Protein AF-A0A5P1FJS6-F1 (afdb_monomer_lite)

pLDDT: mean 71.03, std 11.24, range [41.59, 85.06]

Radius of gyration: 14.65 Å; chains: 1; bounding box: 36×30×36 Å

Structure (mmCIF, N/CA/C/O backbone):
data_AF-A0A5P1FJS6-F1
#
_entry.id   AF-A0A5P1FJS6-F1
#
loop_
_atom_site.group_PDB
_atom_site.id
_atom_site.type_symbol
_atom_site.label_atom_id
_atom_site.label_alt_id
_atom_site.label_comp_id
_atom_site.label_asym_id
_atom_site.label_entity_id
_atom_site.label_seq_id
_atom_site.pdbx_PDB_ins_code
_atom_site.Cartn_x
_atom_site.Cartn_y
_atom_site.Cartn_z
_atom_site.occupancy
_atom_site.B_iso_or_equiv
_atom_site.auth_seq_id
_atom_site.auth_comp_id
_atom_site.auth_asym_id
_atom_site.auth_atom_id
_atom_site.pdbx_PDB_model_num
ATOM 1 N N . LYS A 1 1 ? 18.563 -3.823 2.430 1.00 41.59 1 LYS A N 1
ATOM 2 C CA . LYS A 1 1 ? 17.711 -3.257 3.504 1.00 41.59 1 LYS A CA 1
ATOM 3 C C . LYS A 1 1 ? 17.591 -1.764 3.242 1.00 41.59 1 LYS A C 1
ATOM 5 O O . LYS A 1 1 ? 18.606 -1.085 3.324 1.00 41.59 1 LYS A O 1
ATOM 10 N N . PHE A 1 2 ? 16.423 -1.289 2.816 1.00 46.75 2 PHE A N 1
ATOM 11 C CA . PHE A 1 2 ? 16.190 0.140 2.600 1.00 46.75 2 PHE A CA 1
ATOM 12 C C . PHE A 1 2 ? 16.156 0.837 3.962 1.00 46.75 2 PHE A C 1
ATOM 14 O O . PHE A 1 2 ? 15.533 0.330 4.892 1.00 46.75 2 PHE A O 1
ATOM 21 N N . ALA A 1 3 ? 16.892 1.938 4.109 1.00 52.19 3 ALA A N 1
ATOM 22 C CA . ALA A 1 3 ? 16.813 2.763 5.308 1.00 52.19 3 ALA A CA 1
ATOM 23 C C . ALA A 1 3 ? 15.407 3.377 5.391 1.00 52.19 3 ALA A C 1
ATOM 25 O O . ALA A 1 3 ? 14.908 3.884 4.387 1.00 52.19 3 ALA A O 1
ATOM 26 N N . THR A 1 4 ? 14.787 3.328 6.570 1.00 58.56 4 THR A N 1
ATOM 27 C CA . THR A 1 4 ? 13.424 3.823 6.838 1.00 58.56 4 THR A CA 1
ATOM 28 C C . THR A 1 4 ? 13.208 5.255 6.342 1.00 58.56 4 THR A C 1
ATOM 30 O O . THR A 1 4 ? 12.232 5.503 5.646 1.00 58.56 4 THR A O 1
ATOM 33 N N . SER A 1 5 ? 14.187 6.149 6.533 1.00 62.38 5 SER A N 1
ATOM 34 C CA . SER A 1 5 ? 14.107 7.550 6.085 1.00 62.38 5 SER A CA 1
ATOM 35 C C . SER A 1 5 ? 13.958 7.735 4.570 1.00 62.38 5 SER A C 1
ATOM 37 O O . SER A 1 5 ? 13.386 8.722 4.124 1.00 62.38 5 SER A O 1
ATOM 39 N N . LYS A 1 6 ? 14.458 6.791 3.764 1.00 76.56 6 LYS A N 1
ATOM 40 C CA . LYS A 1 6 ? 14.375 6.855 2.296 1.00 76.56 6 LYS A CA 1
ATOM 41 C C . LYS A 1 6 ? 13.021 6.364 1.783 1.00 76.56 6 LYS A C 1
ATOM 43 O O . LYS A 1 6 ? 12.553 6.802 0.733 1.00 76.56 6 LYS A O 1
ATOM 48 N N . TRP A 1 7 ? 12.394 5.452 2.525 1.00 82.06 7 TRP A N 1
ATOM 49 C CA . TRP A 1 7 ? 11.048 4.983 2.220 1.00 82.06 7 TRP A CA 1
ATOM 50 C C . TRP A 1 7 ? 10.008 6.050 2.540 1.00 82.06 7 TRP A C 1
ATOM 52 O O . TRP A 1 7 ? 9.149 6.295 1.706 1.00 82.06 7 TRP A O 1
ATOM 62 N N . ASP A 1 8 ? 10.142 6.736 3.675 1.00 83.94 8 ASP A N 1
ATOM 63 C CA . ASP A 1 8 ? 9.192 7.769 4.104 1.00 83.94 8 ASP A CA 1
ATOM 64 C C . ASP A 1 8 ? 9.027 8.882 3.047 1.00 83.94 8 ASP A C 1
ATOM 66 O O . ASP A 1 8 ? 7.912 9.317 2.752 1.00 83.94 8 ASP A O 1
ATOM 70 N N . GLU A 1 9 ? 10.124 9.305 2.407 1.00 84.75 9 GLU A N 1
ATOM 71 C CA . GLU A 1 9 ? 10.096 10.262 1.289 1.00 84.75 9 GLU A CA 1
ATOM 72 C C . GLU A 1 9 ? 9.428 9.686 0.033 1.00 84.75 9 GLU A C 1
ATOM 74 O O . GLU A 1 9 ? 8.663 10.374 -0.647 1.00 84.75 9 GLU A O 1
ATOM 79 N N . THR A 1 10 ? 9.693 8.414 -0.266 1.00 82.94 10 THR A N 1
ATOM 80 C CA . THR A 1 10 ? 9.118 7.729 -1.430 1.00 82.94 10 THR A CA 1
ATOM 81 C C . THR A 1 10 ? 7.610 7.548 -1.249 1.00 82.94 10 THR A C 1
ATOM 83 O O . THR A 1 10 ? 6.834 7.894 -2.136 1.00 82.94 10 THR A O 1
ATOM 86 N N . GLU A 1 11 ? 7.180 7.087 -0.076 1.00 83.75 11 GLU A N 1
ATOM 87 C CA . GLU A 1 11 ? 5.778 6.968 0.318 1.00 83.75 11 GLU A CA 1
ATOM 88 C C . GLU A 1 11 ? 5.062 8.319 0.235 1.00 83.75 11 GLU A C 1
ATOM 90 O O . GLU A 1 11 ? 3.973 8.411 -0.338 1.00 83.75 11 GLU A O 1
ATOM 95 N N . LYS A 1 12 ? 5.686 9.384 0.751 1.00 85.00 12 LYS A N 1
ATOM 96 C CA . LYS A 1 12 ? 5.147 10.743 0.652 1.00 85.00 12 LYS A CA 1
ATOM 97 C C . LYS A 1 12 ? 4.942 11.158 -0.806 1.00 85.00 12 LYS A C 1
ATOM 99 O O . LYS A 1 12 ? 3.855 11.613 -1.155 1.00 85.00 12 LYS A O 1
ATOM 104 N N . CYS A 1 13 ? 5.939 10.939 -1.662 1.00 83.69 13 CYS A N 1
ATOM 105 C CA . CYS A 1 13 ? 5.847 11.231 -3.092 1.00 83.69 13 CYS A CA 1
ATOM 106 C C . CYS A 1 13 ? 4.715 10.441 -3.772 1.00 83.69 13 CYS A C 1
ATOM 108 O O . CYS A 1 13 ? 3.929 11.015 -4.525 1.00 83.69 13 CYS A O 1
ATOM 110 N N . MET A 1 14 ? 4.563 9.144 -3.480 1.00 82.75 14 MET A N 1
ATOM 111 C CA . MET A 1 14 ? 3.490 8.320 -4.057 1.00 82.75 14 MET A CA 1
ATOM 112 C C . MET A 1 14 ? 2.090 8.808 -3.654 1.00 82.75 14 MET A C 1
ATOM 114 O O . MET A 1 14 ? 1.180 8.838 -4.488 1.00 82.75 14 MET A O 1
ATOM 118 N N . LYS A 1 15 ? 1.922 9.229 -2.394 1.00 80.25 15 LYS A N 1
ATOM 119 C CA . LYS A 1 15 ? 0.670 9.820 -1.899 1.00 80.25 15 LYS A CA 1
ATOM 120 C C . LYS A 1 15 ? 0.378 11.163 -2.566 1.00 80.25 15 LYS A C 1
ATOM 122 O O . LYS A 1 15 ? -0.715 11.356 -3.092 1.00 80.25 15 LYS A O 1
ATOM 127 N N . GLU A 1 16 ? 1.357 12.068 -2.606 1.00 82.12 16 GLU A N 1
ATOM 128 C CA . GLU A 1 16 ? 1.208 13.407 -3.201 1.00 82.12 16 GLU A CA 1
ATOM 129 C C . GLU A 1 16 ? 0.924 13.352 -4.708 1.00 82.12 16 GLU A C 1
ATOM 131 O O . GLU A 1 16 ? 0.066 14.077 -5.213 1.00 82.12 16 GLU A O 1
ATOM 136 N N . THR A 1 17 ? 1.593 12.448 -5.426 1.00 78.00 17 THR A N 1
ATOM 137 C CA . THR A 1 17 ? 1.372 12.219 -6.864 1.00 78.00 17 THR A CA 1
ATOM 138 C C . THR A 1 17 ? 0.094 11.444 -7.161 1.00 78.00 17 THR A C 1
ATOM 140 O O . THR A 1 17 ? -0.255 11.277 -8.332 1.00 78.00 17 THR A O 1
ATOM 143 N N . LYS A 1 18 ? -0.626 10.993 -6.122 1.00 76.00 18 LYS A N 1
ATOM 144 C CA . LYS A 1 18 ? -1.840 10.186 -6.247 1.00 76.00 18 LYS A CA 1
ATOM 145 C C . LYS A 1 18 ? -1.603 8.978 -7.150 1.00 76.00 18 LYS A C 1
ATOM 147 O O . LYS A 1 18 ? -2.419 8.694 -8.022 1.00 76.00 18 LYS A O 1
ATOM 152 N N . MET A 1 19 ? -0.489 8.269 -6.959 1.00 77.75 19 MET A N 1
ATOM 153 C CA . MET A 1 19 ? -0.060 7.181 -7.848 1.00 77.75 19 MET A CA 1
ATOM 154 C C . MET A 1 19 ? -1.170 6.145 -8.083 1.00 77.75 19 MET A C 1
ATOM 156 O O . MET A 1 19 ? -1.417 5.738 -9.219 1.00 77.75 19 MET A O 1
ATOM 160 N N . CYS A 1 20 ? -1.887 5.780 -7.020 1.00 74.94 20 CYS A N 1
ATOM 161 C CA . CYS A 1 20 ? -2.991 4.827 -7.080 1.00 74.94 20 CYS A CA 1
ATOM 162 C C . CYS A 1 20 ? -4.374 5.442 -7.355 1.00 74.94 20 CYS A C 1
ATOM 164 O O . CYS A 1 20 ? -5.363 4.725 -7.471 1.00 74.94 20 CYS A O 1
ATOM 166 N N . SER A 1 21 ? -4.436 6.764 -7.486 1.00 67.81 21 SER A N 1
ATOM 167 C CA . SER A 1 21 ? -5.636 7.531 -7.836 1.00 67.81 21 SER A CA 1
ATOM 168 C C . SER A 1 21 ? -5.380 8.384 -9.084 1.00 67.81 21 SER A C 1
ATOM 170 O O . SER A 1 21 ? -5.961 9.459 -9.236 1.00 67.81 21 SER A O 1
ATOM 172 N N . SER A 1 22 ? -4.453 7.951 -9.951 1.00 60.88 22 SER A N 1
ATOM 173 C CA . SER A 1 22 ? -4.043 8.716 -11.129 1.00 60.88 22 SER A CA 1
ATOM 174 C C . SER A 1 22 ? -5.236 8.959 -12.061 1.00 60.88 22 SER A C 1
ATOM 176 O O . SER A 1 22 ? -6.233 8.236 -12.005 1.00 60.88 22 SER A O 1
ATOM 178 N N . ARG A 1 23 ? -5.137 9.967 -12.945 1.00 52.19 23 ARG A N 1
ATOM 179 C CA . ARG A 1 23 ? -6.208 10.378 -13.881 1.00 52.19 23 ARG A CA 1
ATOM 180 C C . ARG A 1 23 ? -6.877 9.216 -14.616 1.00 52.19 23 ARG A C 1
ATOM 182 O O . ARG A 1 23 ? -8.032 9.344 -14.986 1.00 52.19 23 ARG A O 1
ATOM 189 N N . VAL A 1 24 ? -6.175 8.107 -14.817 1.00 56.41 24 VAL A N 1
ATOM 190 C CA . VAL A 1 24 ? -6.719 6.884 -15.408 1.00 56.41 24 VAL A CA 1
ATOM 191 C C . VAL A 1 24 ? -7.899 6.338 -14.588 1.00 56.41 24 VAL A C 1
ATOM 193 O O . VAL A 1 24 ? -8.965 6.121 -15.151 1.00 56.41 24 VAL A O 1
ATOM 196 N N . PHE A 1 25 ? -7.772 6.229 -13.262 1.00 55.28 25 PHE A N 1
ATOM 197 C CA . PHE A 1 25 ? -8.862 5.803 -12.375 1.00 55.28 25 PHE A CA 1
ATOM 198 C C . PHE A 1 25 ? -10.004 6.830 -12.304 1.00 55.28 25 PHE A C 1
ATOM 200 O O . PHE A 1 25 ? -11.172 6.452 -12.261 1.00 55.28 25 PHE A O 1
ATOM 207 N N . GLU A 1 26 ? -9.696 8.133 -12.350 1.00 53.44 26 GLU A N 1
ATOM 208 C CA . GLU A 1 26 ? -10.727 9.183 -12.423 1.00 53.44 26 GLU A CA 1
ATOM 209 C C . GLU A 1 26 ? -11.498 9.183 -13.753 1.00 53.44 26 GLU A C 1
ATOM 211 O O . GLU A 1 26 ? -12.699 9.450 -13.751 1.00 53.44 26 GLU A O 1
ATOM 216 N N . LEU A 1 27 ? -10.837 8.906 -14.881 1.00 52.22 27 LEU A N 1
ATOM 217 C CA . LEU A 1 27 ? -11.476 8.822 -16.200 1.00 52.22 27 LEU A CA 1
ATOM 218 C C . LEU A 1 27 ? -12.442 7.634 -16.280 1.00 52.22 27 LEU A C 1
ATOM 220 O O . LEU A 1 27 ? -13.519 7.765 -16.861 1.00 52.22 27 LEU A O 1
ATOM 224 N N . ILE A 1 28 ? -12.102 6.513 -15.638 1.00 53.03 28 ILE A N 1
ATOM 225 C CA . ILE A 1 28 ? -13.003 5.360 -15.503 1.00 53.03 28 ILE A CA 1
ATOM 226 C C . ILE A 1 28 ? -14.193 5.716 -14.599 1.00 53.03 28 ILE A C 1
ATOM 228 O O . ILE A 1 28 ? -15.343 5.503 -14.978 1.00 53.03 28 ILE A O 1
ATOM 232 N N . ALA A 1 29 ? -13.938 6.340 -13.442 1.00 50.78 29 ALA A N 1
ATOM 233 C CA . ALA A 1 29 ? -14.974 6.687 -12.467 1.00 50.78 29 ALA A CA 1
ATOM 234 C C . ALA A 1 29 ? -15.964 7.761 -12.960 1.00 50.78 29 ALA A C 1
ATOM 236 O O . ALA A 1 29 ? -17.115 7.782 -12.526 1.00 50.78 29 ALA A O 1
ATOM 237 N N . LYS A 1 30 ? -15.537 8.664 -13.854 1.00 53.16 30 LYS A N 1
ATOM 238 C CA . LYS A 1 30 ? -16.382 9.746 -14.391 1.00 53.16 30 LYS A CA 1
ATOM 239 C C . LYS A 1 30 ? -17.195 9.353 -15.626 1.00 53.16 30 LYS A C 1
ATOM 241 O O . LYS A 1 30 ? -17.976 10.178 -16.093 1.00 53.16 30 LYS A O 1
ATOM 246 N N . GLY A 1 31 ? -17.069 8.118 -16.121 1.00 52.00 31 GLY A N 1
ATOM 247 C CA . GLY A 1 31 ? -17.842 7.650 -17.271 1.00 52.00 31 GLY A CA 1
ATOM 248 C C . GLY A 1 31 ? -17.540 8.465 -18.527 1.00 52.00 31 GLY A C 1
ATOM 249 O O . GLY A 1 31 ? -18.438 9.079 -19.101 1.00 52.00 31 GLY A O 1
ATOM 250 N N . ASP A 1 32 ? -16.272 8.495 -18.939 1.00 56.72 32 ASP A N 1
ATOM 251 C CA . ASP A 1 32 ? -15.900 9.074 -20.227 1.00 56.72 32 ASP A CA 1
ATOM 252 C C . ASP A 1 32 ? -16.538 8.256 -21.373 1.00 56.72 32 ASP A C 1
ATOM 254 O O . ASP A 1 32 ? -16.345 7.045 -21.494 1.00 56.72 32 ASP A O 1
ATOM 258 N N . ASN A 1 33 ? -17.350 8.920 -22.198 1.00 62.53 33 ASN A N 1
ATOM 259 C CA . ASN A 1 33 ? -18.070 8.334 -23.327 1.00 62.53 33 ASN A CA 1
ATOM 260 C C . ASN A 1 33 ? -17.243 8.297 -24.625 1.00 62.53 33 ASN A C 1
ATOM 262 O O . ASN A 1 33 ? -17.753 7.839 -25.653 1.00 62.53 33 ASN A O 1
ATOM 266 N N . THR A 1 34 ? -15.983 8.741 -24.586 1.00 66.62 34 THR A N 1
ATOM 267 C CA . THR A 1 34 ? -15.028 8.556 -25.681 1.00 66.62 34 THR A CA 1
ATOM 268 C C . THR A 1 34 ? -14.709 7.075 -25.909 1.00 66.62 34 THR A C 1
ATOM 270 O O . THR A 1 34 ? -14.904 6.213 -25.046 1.00 66.62 34 THR A O 1
ATOM 273 N N . GLU A 1 35 ? -14.192 6.752 -27.097 1.00 62.41 35 GLU A N 1
ATOM 274 C CA . GLU A 1 35 ? -13.705 5.400 -27.404 1.00 62.41 35 GLU A CA 1
ATOM 275 C C . GLU A 1 35 ? -12.626 4.947 -26.410 1.00 62.41 35 GLU A C 1
ATOM 277 O O . GLU A 1 35 ? -12.621 3.785 -26.001 1.00 62.41 35 GLU A O 1
ATOM 282 N N . THR A 1 36 ? -11.790 5.883 -25.950 1.00 59.78 36 THR A N 1
ATOM 283 C CA . THR A 1 36 ? -10.778 5.673 -24.912 1.00 59.78 36 THR A CA 1
ATOM 284 C C . THR A 1 36 ? -11.414 5.297 -23.575 1.00 59.78 36 THR A C 1
ATOM 286 O O . THR A 1 36 ? -11.042 4.277 -23.001 1.00 59.78 36 THR A O 1
ATOM 289 N N . GLY A 1 37 ? -12.417 6.044 -23.098 1.00 59.34 37 GLY A N 1
ATOM 290 C CA . GLY A 1 37 ? -13.134 5.723 -21.857 1.00 59.34 37 GLY A CA 1
ATOM 291 C C . GLY A 1 37 ? -13.817 4.351 -21.896 1.00 59.34 37 GLY A C 1
ATOM 292 O O . GLY A 1 37 ? -13.731 3.569 -20.947 1.00 59.34 37 GLY A O 1
ATOM 293 N N . ARG A 1 38 ? -14.405 3.990 -23.044 1.00 62.38 38 ARG A N 1
ATOM 294 C CA . ARG A 1 38 ? -15.013 2.669 -23.264 1.00 62.38 38 ARG A CA 1
ATOM 295 C C . ARG A 1 38 ? -13.983 1.535 -23.265 1.00 62.38 38 ARG A C 1
ATOM 297 O O . ARG A 1 38 ? -14.279 0.469 -22.729 1.00 62.38 38 ARG A O 1
ATOM 304 N N . TRP A 1 39 ? -12.802 1.744 -23.847 1.00 60.75 39 TRP A N 1
ATOM 305 C CA . TRP A 1 39 ? -11.696 0.781 -23.800 1.00 60.75 39 TRP A CA 1
ATOM 306 C C . TRP A 1 39 ? -11.184 0.590 -22.368 1.00 60.75 39 TRP A C 1
ATOM 308 O O . TRP A 1 39 ? -11.122 -0.536 -21.886 1.00 60.75 39 TRP A O 1
ATOM 318 N N . LEU A 1 40 ? -10.929 1.689 -21.654 1.00 54.72 40 LEU A N 1
ATOM 319 C CA . LEU A 1 40 ? -10.453 1.674 -20.266 1.00 54.72 40 LEU A CA 1
ATOM 320 C C . LEU A 1 40 ? -11.448 1.007 -19.301 1.00 54.72 40 LEU A C 1
ATOM 322 O O . LEU A 1 40 ? -11.023 0.356 -18.358 1.00 54.72 40 LEU A O 1
ATOM 326 N N . SER A 1 41 ? -12.759 1.108 -19.557 1.00 55.25 41 SER A N 1
ATOM 327 C CA . SER A 1 41 ? -13.797 0.419 -18.764 1.00 55.25 41 SER A CA 1
ATOM 328 C C . SER A 1 41 ? -13.848 -1.104 -18.962 1.00 55.25 41 SER A C 1
ATOM 330 O O . SER A 1 41 ? -14.458 -1.810 -18.162 1.00 55.25 41 SER A O 1
ATOM 332 N N . LYS A 1 42 ? -13.261 -1.613 -20.054 1.00 54.84 42 LYS A N 1
ATOM 333 C CA . LYS A 1 42 ? -13.259 -3.040 -20.414 1.00 54.84 42 LYS A CA 1
ATOM 334 C C . LYS A 1 42 ? -11.931 -3.729 -20.125 1.00 54.84 42 LYS A C 1
ATOM 336 O O . LYS A 1 42 ? -11.912 -4.951 -20.004 1.00 54.84 42 LYS A O 1
ATOM 341 N N . THR A 1 43 ? -10.844 -2.972 -20.052 1.00 54.31 43 THR A N 1
ATOM 342 C CA . THR A 1 43 ? -9.524 -3.490 -19.703 1.00 54.31 43 THR A CA 1
ATOM 343 C C . THR A 1 43 ? -9.388 -3.525 -18.190 1.00 54.31 43 THR A C 1
ATOM 345 O O . THR A 1 43 ? -9.634 -2.519 -17.525 1.00 54.31 43 THR A O 1
ATOM 348 N N . ASP A 1 44 ? -8.959 -4.660 -17.636 1.00 58.22 44 ASP A N 1
ATOM 349 C CA . ASP A 1 44 ? -8.511 -4.672 -16.251 1.00 58.22 44 ASP A CA 1
ATOM 350 C C . ASP A 1 44 ? -7.165 -3.945 -16.177 1.00 58.22 44 ASP A C 1
ATOM 352 O O . ASP A 1 44 ? -6.103 -4.537 -16.333 1.00 58.22 44 ASP A O 1
ATOM 356 N N . LEU A 1 45 ? -7.204 -2.623 -16.003 1.00 59.19 45 LEU A N 1
ATOM 357 C CA . LEU A 1 45 ? -5.999 -1.790 -15.971 1.00 59.19 45 LEU A CA 1
ATOM 358 C C . LEU A 1 45 ? -5.034 -2.183 -14.852 1.00 59.19 45 LEU A C 1
ATOM 360 O O . LEU A 1 45 ? -3.889 -1.743 -14.872 1.00 59.19 45 LEU A O 1
ATOM 364 N N . TYR A 1 46 ? -5.480 -3.019 -13.909 1.00 62.00 46 TYR A N 1
ATOM 365 C CA . TYR A 1 46 ? -4.630 -3.641 -12.906 1.00 62.00 46 TYR A CA 1
ATOM 366 C C . TYR A 1 46 ? -3.575 -4.586 -13.498 1.00 62.00 46 TYR A C 1
ATOM 368 O O . TYR A 1 46 ? -2.513 -4.718 -12.892 1.00 62.00 46 TYR A O 1
ATOM 376 N N . ASP A 1 47 ? -3.826 -5.187 -14.665 1.00 63.53 47 ASP A N 1
ATOM 377 C CA . ASP A 1 47 ? -2.873 -6.069 -15.356 1.00 63.53 47 ASP A CA 1
ATOM 378 C C . ASP A 1 47 ? -1.789 -5.286 -16.120 1.00 63.53 47 ASP A C 1
ATOM 380 O O . ASP A 1 47 ? -0.718 -5.817 -16.401 1.00 63.53 47 ASP A O 1
ATOM 384 N N . GLU A 1 48 ? -2.033 -4.001 -16.395 1.00 66.75 48 GLU A N 1
ATOM 385 C CA . GLU A 1 48 ? -1.096 -3.081 -17.062 1.00 66.75 48 GLU A CA 1
ATOM 386 C C . GLU A 1 48 ? -0.305 -2.220 -16.059 1.00 66.75 48 GLU A C 1
ATOM 388 O O . GLU A 1 48 ? 0.462 -1.329 -16.436 1.00 66.75 48 GLU A O 1
ATOM 393 N N . LEU A 1 49 ? -0.501 -2.446 -14.755 1.00 70.06 49 LEU A N 1
ATOM 394 C CA . LEU A 1 49 ? 0.209 -1.712 -13.717 1.00 70.06 49 LEU A CA 1
ATOM 395 C C . LEU A 1 49 ? 1.679 -2.116 -13.673 1.00 70.06 49 LEU A C 1
ATOM 397 O O . LEU A 1 49 ? 2.036 -3.293 -13.702 1.00 70.06 49 LEU A O 1
ATOM 401 N N . SER A 1 50 ? 2.544 -1.118 -13.490 1.00 76.56 50 SER A N 1
ATOM 402 C CA . SER A 1 50 ? 3.933 -1.382 -13.118 1.00 76.56 50 SER A CA 1
ATOM 403 C C . SER A 1 50 ? 4.001 -2.187 -11.807 1.00 76.56 50 SER A C 1
ATOM 405 O O . SER A 1 50 ? 3.095 -2.074 -10.973 1.00 76.56 50 SER A O 1
ATOM 407 N N . PRO A 1 51 ? 5.079 -2.954 -11.561 1.00 75.69 51 PRO A N 1
ATOM 408 C CA . PRO A 1 51 ? 5.216 -3.766 -10.348 1.00 75.69 51 PRO A CA 1
ATOM 409 C C . PRO A 1 51 ? 4.969 -2.990 -9.044 1.00 75.69 51 PRO A C 1
ATOM 411 O O . PRO A 1 51 ? 4.316 -3.495 -8.129 1.00 75.69 51 PRO A O 1
ATOM 414 N N . VAL A 1 52 ? 5.415 -1.730 -8.980 1.00 78.62 52 VAL A N 1
ATOM 415 C CA . VAL A 1 52 ? 5.147 -0.835 -7.847 1.00 78.62 52 VAL A CA 1
ATOM 416 C C . VAL A 1 52 ? 3.664 -0.485 -7.723 1.00 78.62 52 VAL A C 1
ATOM 418 O O . VAL A 1 52 ? 3.102 -0.554 -6.636 1.00 78.62 52 VAL A O 1
ATOM 421 N N . GLN A 1 53 ? 2.983 -0.171 -8.822 1.00 76.50 53 GLN A N 1
ATOM 422 C CA . GLN A 1 53 ? 1.556 0.133 -8.784 1.00 76.50 53 GLN A CA 1
ATOM 423 C C . GLN A 1 53 ? 0.732 -1.097 -8.390 1.00 76.50 53 GLN A C 1
ATOM 425 O O . GLN A 1 53 ? -0.170 -0.980 -7.566 1.00 76.50 53 GLN A O 1
ATOM 430 N N . ALA A 1 54 ? 1.068 -2.283 -8.898 1.00 76.81 54 ALA A N 1
ATOM 431 C CA . ALA A 1 54 ? 0.392 -3.516 -8.508 1.00 76.81 54 ALA A CA 1
ATOM 432 C C . ALA A 1 54 ? 0.571 -3.814 -7.007 1.00 76.81 54 ALA A C 1
ATOM 434 O O . ALA A 1 54 ? -0.402 -4.129 -6.323 1.00 76.81 54 ALA A O 1
ATOM 435 N N . GLY A 1 55 ? 1.789 -3.655 -6.477 1.00 78.31 55 GLY A N 1
ATOM 436 C CA . GLY A 1 55 ? 2.100 -3.916 -5.068 1.00 78.31 55 GLY A CA 1
ATOM 437 C C . GLY A 1 55 ? 1.559 -2.875 -4.081 1.00 78.31 55 GLY A C 1
ATOM 438 O O . GLY A 1 55 ? 1.293 -3.210 -2.928 1.00 78.31 55 GLY A O 1
ATOM 439 N N . CYS A 1 56 ? 1.390 -1.618 -4.505 1.00 83.44 56 CYS A N 1
ATOM 440 C CA . CYS A 1 56 ? 0.923 -0.530 -3.639 1.00 83.44 56 CYS A CA 1
ATOM 441 C C . CYS A 1 56 ? -0.586 -0.267 -3.752 1.00 83.44 56 CYS A C 1
ATOM 443 O O . CYS A 1 56 ? -1.210 0.124 -2.765 1.00 83.44 56 CYS A O 1
ATOM 445 N N . CYS A 1 57 ? -1.178 -0.470 -4.933 1.00 79.50 57 CYS A N 1
ATOM 446 C CA . CYS A 1 57 ? -2.534 -0.012 -5.252 1.00 79.50 57 CYS A CA 1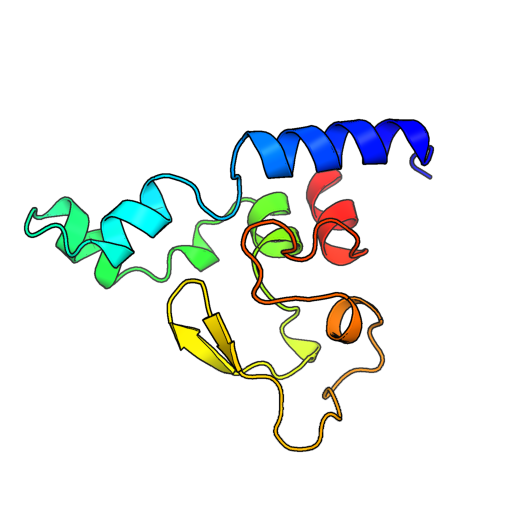
ATOM 447 C C . CYS A 1 57 ? -3.602 -1.115 -5.220 1.00 79.50 57 CYS A C 1
ATOM 449 O O . CYS A 1 57 ? -4.790 -0.817 -5.345 1.00 79.50 57 CYS A O 1
ATOM 451 N N . ARG A 1 58 ? -3.213 -2.386 -5.059 1.00 79.12 58 ARG A N 1
ATOM 452 C CA . ARG A 1 58 ? -4.125 -3.537 -4.998 1.00 79.12 58 ARG A CA 1
ATOM 453 C C . ARG A 1 58 ? -3.891 -4.331 -3.709 1.00 79.12 58 ARG A C 1
ATOM 455 O O . ARG A 1 58 ? -2.744 -4.432 -3.270 1.00 79.12 58 ARG A O 1
ATOM 462 N N . PRO A 1 59 ? -4.938 -4.900 -3.085 1.00 78.81 59 PRO A N 1
ATOM 463 C CA . PRO A 1 59 ? -4.727 -5.843 -1.999 1.00 78.81 59 PRO A CA 1
ATOM 464 C C . PRO A 1 59 ? -4.022 -7.102 -2.526 1.00 78.81 59 PRO A C 1
ATOM 466 O O . PRO A 1 59 ? -4.330 -7.554 -3.635 1.00 78.81 59 PRO A O 1
ATOM 469 N N . PRO A 1 60 ? -3.109 -7.708 -1.751 1.00 79.69 60 PRO A N 1
ATOM 470 C CA . PRO A 1 60 ? -2.495 -8.970 -2.140 1.00 79.69 60 PRO A CA 1
ATOM 471 C C . PRO A 1 60 ? -3.548 -10.055 -2.418 1.00 79.69 60 PRO A C 1
ATOM 473 O O . PRO A 1 60 ? -4.556 -10.174 -1.714 1.00 79.69 60 PRO A O 1
ATOM 476 N N . ASN A 1 61 ? -3.325 -10.858 -3.463 1.00 78.94 61 ASN A N 1
ATOM 477 C CA . ASN A 1 61 ? -4.293 -11.868 -3.915 1.00 78.94 61 ASN A CA 1
ATOM 478 C C . ASN A 1 61 ? -4.574 -12.940 -2.853 1.00 78.94 61 ASN A C 1
ATOM 480 O O . ASN A 1 61 ? -5.676 -13.479 -2.779 1.00 78.94 61 ASN A O 1
ATOM 484 N N . ASP A 1 62 ? -3.587 -13.223 -2.009 1.00 82.19 62 ASP A N 1
ATOM 485 C CA . ASP A 1 62 ? -3.665 -14.179 -0.910 1.00 82.19 62 ASP A CA 1
ATOM 486 C C . ASP A 1 62 ? -4.482 -13.663 0.284 1.00 82.19 62 ASP A C 1
ATOM 488 O O . ASP A 1 62 ? -4.744 -14.428 1.211 1.00 82.19 62 ASP A O 1
ATOM 492 N N . CYS A 1 63 ? -4.930 -12.405 0.277 1.00 82.25 63 CYS A N 1
ATOM 493 C CA . CYS A 1 63 ? -5.781 -11.844 1.324 1.00 82.25 63 CYS A CA 1
ATOM 494 C C . CYS A 1 63 ? -7.277 -12.153 1.141 1.00 82.25 63 CYS A C 1
ATOM 496 O O . CYS A 1 63 ? -8.027 -12.097 2.117 1.00 82.25 63 CYS A O 1
ATOM 498 N N . GLY A 1 64 ? -7.717 -12.483 -0.079 1.00 82.44 64 GLY A N 1
ATOM 499 C CA . GLY A 1 64 ? -9.114 -12.833 -0.367 1.00 82.44 64 GLY A CA 1
ATOM 500 C C . GLY A 1 64 ? -10.077 -11.642 -0.452 1.00 82.44 64 GLY A C 1
ATOM 501 O O . GLY A 1 64 ? -11.281 -11.813 -0.269 1.00 82.44 64 GLY A O 1
A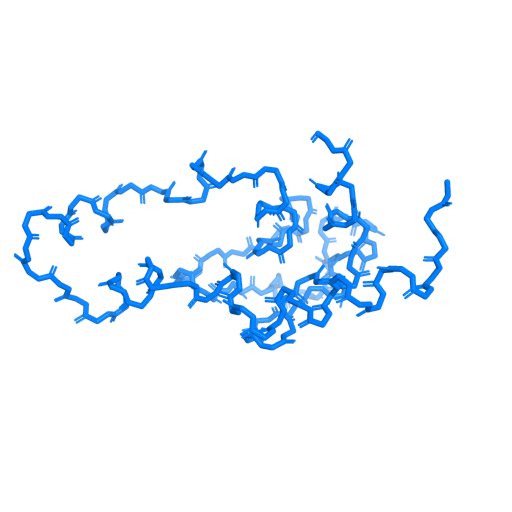TOM 502 N N . PHE A 1 65 ? -9.568 -10.433 -0.704 1.00 83.44 65 PHE A N 1
ATOM 503 C CA . PHE A 1 65 ? -10.414 -9.266 -0.965 1.00 83.44 65 PHE A CA 1
ATOM 504 C C . PHE A 1 65 ? -11.204 -9.442 -2.266 1.00 83.44 65 PHE A C 1
ATOM 506 O O . PHE A 1 65 ? -10.678 -9.934 -3.264 1.00 83.44 65 PHE A O 1
ATOM 513 N N . THR A 1 66 ? -12.458 -8.993 -2.267 1.00 83.50 66 THR A N 1
ATOM 514 C CA . THR A 1 66 ? -13.314 -9.005 -3.459 1.00 83.50 66 THR A CA 1
ATOM 515 C C . THR A 1 66 ? -13.380 -7.606 -4.053 1.00 83.50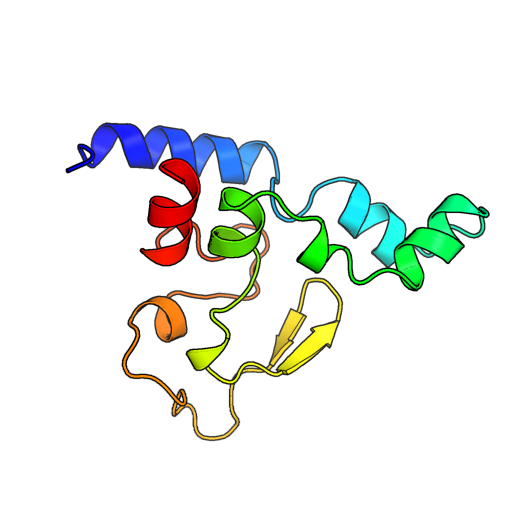 66 THR A C 1
ATOM 517 O O . THR A 1 66 ? -13.759 -6.661 -3.365 1.00 83.50 66 THR A O 1
ATOM 520 N N . ARG A 1 67 ? -13.013 -7.453 -5.328 1.00 80.25 67 ARG A N 1
ATOM 521 C CA . ARG A 1 67 ? -13.144 -6.174 -6.036 1.00 80.25 67 ARG A CA 1
ATOM 522 C C . ARG A 1 67 ? -14.625 -5.850 -6.207 1.00 80.25 67 ARG A C 1
ATOM 524 O O . ARG A 1 67 ? -15.344 -6.624 -6.833 1.00 80.25 67 ARG A O 1
ATOM 531 N N . VAL A 1 68 ? -15.065 -4.720 -5.660 1.00 78.06 68 VAL A N 1
ATOM 532 C CA . VAL A 1 68 ? -16.435 -4.221 -5.864 1.00 78.06 68 VAL A CA 1
ATOM 533 C C . VAL A 1 68 ? -16.422 -3.181 -6.975 1.00 78.06 68 VAL A C 1
ATOM 535 O O . VAL A 1 68 ? -17.169 -3.302 -7.938 1.00 78.06 68 VAL A O 1
ATOM 538 N N . ASN A 1 69 ? -15.510 -2.209 -6.869 1.00 68.81 69 ASN A N 1
ATOM 539 C CA . ASN A 1 69 ? -15.296 -1.146 -7.850 1.00 68.81 69 ASN A CA 1
ATOM 540 C C . ASN A 1 69 ? -13.791 -1.028 -8.136 1.00 68.81 69 ASN A C 1
ATOM 542 O O . ASN A 1 69 ? -12.989 -1.732 -7.528 1.00 68.81 69 ASN A O 1
ATOM 546 N N . ASP A 1 70 ? -13.383 -0.111 -9.015 1.00 66.19 70 ASP A N 1
ATOM 547 C CA . ASP A 1 70 ? -11.964 0.079 -9.342 1.00 66.19 70 ASP A CA 1
ATOM 548 C C . ASP A 1 70 ? -11.126 0.352 -8.097 1.00 66.19 70 ASP A C 1
ATOM 550 O O . ASP A 1 70 ? -10.223 -0.405 -7.781 1.00 66.19 70 ASP A O 1
ATOM 554 N N . THR A 1 71 ? -11.493 1.355 -7.307 1.00 67.44 71 THR A N 1
ATOM 555 C CA . THR A 1 71 ? -10.730 1.741 -6.114 1.00 67.44 71 THR A CA 1
ATOM 556 C C . THR A 1 71 ? -11.243 1.116 -4.818 1.00 67.44 71 THR A C 1
ATOM 558 O O . THR A 1 71 ? -10.733 1.458 -3.753 1.00 67.44 71 THR A O 1
ATOM 561 N N . TYR A 1 72 ? -12.251 0.235 -4.877 1.00 76.19 72 TYR A N 1
ATOM 562 C CA . TYR A 1 72 ? -12.887 -0.323 -3.682 1.00 76.19 72 TYR A CA 1
ATOM 563 C C . TYR A 1 72 ? -12.885 -1.848 -3.676 1.00 76.19 72 TYR A C 1
ATOM 565 O O . TYR A 1 72 ? -13.440 -2.499 -4.566 1.00 76.19 72 TYR A O 1
ATOM 573 N N . TRP A 1 73 ? -12.340 -2.404 -2.599 1.00 81.88 73 TRP A N 1
ATOM 574 C CA . TRP A 1 73 ? -12.295 -3.831 -2.339 1.00 81.88 73 TRP A CA 1
ATOM 575 C C . TRP A 1 73 ? -12.962 -4.157 -1.007 1.00 81.88 73 TRP A C 1
ATOM 577 O O . TRP A 1 73 ? -12.660 -3.569 0.035 1.00 81.88 73 TRP A O 1
ATOM 587 N N . GLU A 1 74 ? -13.863 -5.128 -1.037 1.00 84.56 74 GLU A N 1
ATOM 588 C CA . GLU A 1 74 ? -14.540 -5.642 0.143 1.00 84.56 74 GLU A CA 1
ATOM 589 C C . GLU A 1 74 ? -13.655 -6.690 0.824 1.00 84.56 74 GLU A C 1
ATOM 591 O O . GLU A 1 74 ? -13.191 -7.651 0.200 1.00 84.56 74 GLU A O 1
ATOM 596 N N . ALA A 1 75 ? -13.401 -6.488 2.116 1.00 81.94 75 ALA A N 1
ATOM 597 C CA . ALA A 1 75 ? -12.675 -7.450 2.931 1.00 81.94 75 ALA A CA 1
ATOM 598 C C . ALA A 1 75 ? -13.517 -8.725 3.151 1.00 81.94 75 ALA A C 1
ATOM 600 O O . ALA A 1 75 ? -14.749 -8.656 3.182 1.00 81.94 75 ALA A O 1
ATOM 601 N N . PRO A 1 76 ? -12.888 -9.894 3.372 1.00 81.00 76 PRO A N 1
ATOM 602 C CA . PRO A 1 76 ? -13.616 -11.120 3.688 1.00 81.00 76 PRO A CA 1
ATOM 603 C C . PRO A 1 76 ? -14.535 -10.937 4.907 1.00 81.00 76 PRO A C 1
ATOM 605 O O . PRO A 1 76 ? -14.094 -10.468 5.957 1.00 81.00 76 PRO A O 1
ATOM 608 N N . LYS A 1 77 ? -15.800 -11.377 4.807 1.00 69.56 77 LYS A N 1
ATOM 609 C CA . LYS A 1 77 ? -16.848 -11.191 5.842 1.00 69.56 77 LYS A CA 1
ATOM 610 C C . LYS A 1 77 ? -16.475 -11.676 7.247 1.00 69.56 77 LYS A C 1
ATOM 612 O O . LYS A 1 77 ? -17.045 -11.221 8.230 1.00 69.56 77 LYS A O 1
ATOM 617 N N . SER A 1 78 ? -15.551 -12.625 7.355 1.00 66.62 78 SER A N 1
ATOM 618 C CA . SER A 1 78 ? -15.097 -13.181 8.632 1.00 66.62 78 SER A CA 1
ATOM 619 C C . SER A 1 78 ? -13.984 -12.364 9.298 1.00 66.62 78 SER A C 1
ATOM 621 O O . SER A 1 78 ? -13.560 -12.727 10.395 1.00 66.62 78 SER A O 1
ATOM 623 N N . GLY A 1 79 ? -13.443 -11.333 8.632 1.00 61.75 79 GLY A N 1
ATOM 624 C CA . GLY A 1 79 ? -12.210 -10.649 9.044 1.00 61.75 79 GLY A CA 1
ATOM 625 C C . GLY A 1 79 ? -10.978 -11.565 9.054 1.00 61.75 79 GLY A C 1
ATOM 626 O O . GLY A 1 79 ? -9.900 -11.159 9.486 1.00 61.75 79 GLY A O 1
ATOM 627 N N . LYS A 1 80 ? -11.132 -12.818 8.601 1.00 63.09 80 LYS A N 1
ATOM 628 C CA . LYS A 1 80 ? -10.057 -13.790 8.447 1.00 63.09 80 LYS A CA 1
ATOM 629 C C . LYS A 1 80 ? -9.607 -13.735 7.000 1.00 63.09 80 LYS A C 1
ATOM 631 O O . LYS A 1 80 ? -10.287 -14.245 6.112 1.00 63.09 80 LYS A O 1
ATOM 636 N N . PHE A 1 81 ? -8.467 -13.097 6.787 1.00 72.62 81 PHE A N 1
ATOM 637 C CA . PHE A 1 81 ? -7.760 -13.181 5.520 1.00 72.62 81 PHE A CA 1
ATOM 638 C C . PHE A 1 81 ? -7.355 -14.631 5.262 1.00 72.62 81 PHE A C 1
ATOM 640 O O . PHE A 1 81 ? -7.075 -15.389 6.195 1.00 72.62 81 PHE A O 1
ATOM 647 N N . THR A 1 82 ? -7.319 -15.018 3.993 1.00 66.06 82 THR A N 1
ATOM 648 C CA . THR A 1 82 ? -6.868 -16.352 3.572 1.00 66.06 82 THR A CA 1
ATOM 649 C C . THR A 1 82 ? -5.371 -16.577 3.818 1.00 66.06 82 THR A C 1
ATOM 651 O O . THR A 1 82 ? -4.905 -17.712 3.758 1.00 66.06 82 THR A O 1
ATOM 654 N N . SER A 1 83 ? -4.638 -15.514 4.160 1.00 69.19 83 SER A N 1
ATOM 655 C CA . SER A 1 83 ? -3.202 -15.497 4.421 1.00 69.19 83 SER A CA 1
ATOM 656 C C . SER A 1 83 ? -2.874 -14.857 5.771 1.00 69.19 83 SER A C 1
ATOM 658 O O . SER A 1 83 ? -3.586 -13.979 6.263 1.00 69.19 83 SER A O 1
ATOM 660 N N . SER A 1 84 ? -1.755 -15.273 6.365 1.00 69.94 84 SER A N 1
ATOM 661 C CA . SER A 1 84 ? -1.145 -14.616 7.527 1.00 69.94 84 SER A CA 1
ATOM 662 C C . SER A 1 84 ? -0.328 -13.374 7.150 1.00 69.94 84 SER A C 1
ATOM 664 O O . SER A 1 84 ? 0.378 -12.834 8.001 1.00 69.94 84 SER A O 1
ATOM 666 N N . ASN A 1 85 ? -0.375 -12.947 5.886 1.00 76.62 85 ASN A N 1
ATOM 667 C CA . ASN A 1 85 ? 0.343 -11.783 5.395 1.00 76.62 85 ASN A CA 1
ATOM 668 C C . ASN A 1 85 ? -0.108 -10.513 6.141 1.00 76.62 85 ASN A C 1
ATOM 670 O O . ASN A 1 85 ? -1.291 -10.167 6.185 1.00 76.62 85 ASN A O 1
ATOM 674 N N . ASN A 1 86 ? 0.857 -9.817 6.747 1.00 81.69 86 ASN A N 1
ATOM 675 C CA . ASN A 1 86 ? 0.608 -8.572 7.473 1.00 81.69 86 ASN A CA 1
ATOM 676 C C . ASN A 1 86 ? 0.085 -7.467 6.545 1.00 81.69 86 ASN A C 1
ATOM 678 O O . ASN A 1 86 ? -0.670 -6.606 7.001 1.00 81.69 86 ASN A O 1
ATOM 682 N N . ASP A 1 87 ? 0.401 -7.543 5.251 1.00 82.69 87 ASP A N 1
ATOM 683 C CA . ASP A 1 87 ? -0.103 -6.624 4.235 1.00 82.69 87 ASP A CA 1
ATOM 684 C C . ASP A 1 87 ? -1.634 -6.678 4.138 1.00 82.69 87 ASP A C 1
ATOM 686 O O . ASP A 1 87 ? -2.265 -5.646 3.940 1.00 82.69 87 ASP A O 1
ATOM 690 N N . CYS A 1 88 ? -2.263 -7.834 4.394 1.00 82.56 88 CYS A N 1
ATOM 691 C CA . CYS A 1 88 ? -3.724 -7.950 4.390 1.00 82.56 88 CYS A CA 1
ATOM 692 C C . CYS A 1 88 ? -4.400 -7.071 5.446 1.00 82.56 88 CYS A C 1
ATOM 694 O O . CYS A 1 88 ? -5.511 -6.593 5.236 1.00 82.56 88 CYS A O 1
ATOM 696 N N . LYS A 1 89 ? -3.733 -6.866 6.589 1.00 80.25 89 LYS A N 1
ATOM 697 C CA . LYS A 1 89 ? -4.218 -6.010 7.681 1.00 80.25 89 LYS A CA 1
ATOM 698 C C . LYS A 1 89 ? -3.864 -4.542 7.468 1.00 80.25 89 LYS A C 1
ATOM 700 O O . LYS A 1 89 ? -4.565 -3.678 7.982 1.00 80.25 89 LYS A O 1
ATOM 705 N N . ALA A 1 90 ? -2.751 -4.281 6.789 1.00 80.75 90 ALA A N 1
ATOM 706 C CA . ALA A 1 90 ? -2.264 -2.934 6.520 1.00 80.75 90 ALA A CA 1
ATOM 707 C C . ALA A 1 90 ? -2.955 -2.289 5.308 1.00 80.75 90 ALA A C 1
ATOM 709 O O . ALA A 1 90 ? -2.993 -1.064 5.210 1.00 80.75 90 ALA A O 1
ATOM 710 N N . TRP A 1 91 ? -3.516 -3.097 4.405 1.00 83.12 91 TRP A N 1
ATOM 711 C CA . TRP A 1 91 ? -4.250 -2.609 3.247 1.00 83.12 91 TRP A CA 1
ATOM 712 C C . TRP A 1 91 ? -5.536 -1.868 3.647 1.00 83.12 91 TRP A C 1
ATOM 714 O O . TRP A 1 91 ? -6.294 -2.323 4.506 1.00 83.12 91 TRP A O 1
ATOM 724 N N . SER A 1 92 ? -5.808 -0.737 2.992 1.00 78.56 92 SER A N 1
ATOM 725 C CA . SER A 1 92 ? -7.011 0.070 3.199 1.00 78.56 92 SER A CA 1
ATOM 726 C C . SER A 1 92 ? -7.553 0.623 1.876 1.00 78.56 92 SER A C 1
ATOM 728 O O . SER A 1 92 ? -6.818 0.853 0.918 1.00 78.56 92 SER A O 1
ATOM 730 N N . ASN A 1 93 ? -8.869 0.857 1.852 1.00 76.62 93 ASN A N 1
ATOM 731 C CA . ASN A 1 93 ? -9.605 1.478 0.744 1.00 76.62 93 ASN A CA 1
ATOM 732 C C . ASN A 1 93 ? -9.422 3.007 0.664 1.00 76.62 93 ASN A C 1
ATOM 734 O O . ASN A 1 93 ? -9.998 3.658 -0.208 1.00 76.62 93 ASN A O 1
ATOM 738 N N . SER A 1 94 ? -8.699 3.622 1.602 1.00 71.50 94 SER A N 1
ATOM 739 C CA . SER A 1 94 ? -8.470 5.067 1.575 1.00 71.50 94 SER A CA 1
ATOM 740 C C . SER A 1 94 ? -7.526 5.438 0.431 1.00 71.50 94 SER A C 1
ATOM 742 O O . SER A 1 94 ? -6.454 4.864 0.288 1.00 71.50 94 SER A O 1
ATOM 744 N N . GLN A 1 95 ? -7.880 6.453 -0.362 1.00 62.38 95 GLN A N 1
ATOM 745 C CA . GLN A 1 95 ? -7.013 6.947 -1.446 1.00 62.38 95 GLN A CA 1
ATOM 746 C C . GLN A 1 95 ? -5.651 7.447 -0.931 1.00 62.38 95 GLN A C 1
ATOM 748 O O . GLN A 1 95 ? -4.639 7.296 -1.614 1.00 62.38 95 GLN A O 1
ATOM 753 N N . ASP A 1 96 ? -5.618 7.962 0.301 1.00 57.28 96 ASP A N 1
ATOM 754 C CA . ASP A 1 96 ? -4.401 8.414 0.990 1.00 57.28 96 ASP A CA 1
ATOM 755 C C . ASP A 1 96 ? -3.680 7.285 1.755 1.00 57.28 96 ASP A C 1
ATOM 757 O O . ASP A 1 96 ? -2.593 7.476 2.305 1.00 57.28 96 ASP A O 1
ATOM 761 N N . GLY A 1 97 ? -4.292 6.099 1.804 1.00 57.06 97 GLY A N 1
ATOM 762 C CA . GLY A 1 97 ? -3.837 4.936 2.562 1.00 57.06 97 GLY A CA 1
ATOM 763 C C . GLY A 1 97 ? -4.107 3.631 1.825 1.00 57.06 97 GLY A C 1
ATOM 764 O O . GLY A 1 97 ? -4.524 2.652 2.432 1.00 57.06 97 GLY A O 1
ATOM 765 N N . MET A 1 98 ? -3.826 3.606 0.524 1.00 70.75 98 MET A N 1
ATOM 766 C CA . MET A 1 98 ? -3.485 2.343 -0.123 1.00 70.75 98 MET A CA 1
ATOM 767 C C . MET A 1 98 ? -2.182 1.803 0.491 1.00 70.75 98 MET A C 1
ATOM 769 O O . MET A 1 98 ? -1.551 2.498 1.289 1.00 70.75 98 MET A O 1
ATOM 773 N N . CYS A 1 99 ? -1.799 0.564 0.166 1.00 79.44 99 CYS A N 1
ATOM 774 C CA . CYS A 1 99 ? -0.791 -0.263 0.855 1.00 79.44 99 CYS A CA 1
ATOM 775 C C . CYS A 1 99 ? 0.664 0.274 0.802 1.00 79.44 99 CYS A C 1
ATOM 777 O O . CYS A 1 99 ? 1.612 -0.499 0.735 1.00 79.44 99 CYS A O 1
ATOM 779 N N . TYR A 1 100 ? 0.891 1.587 0.836 1.00 79.88 100 TYR A N 1
ATOM 780 C CA . TYR A 1 100 ? 2.202 2.232 0.821 1.00 79.88 100 TYR A CA 1
ATOM 781 C C . TYR A 1 100 ? 3.098 1.824 1.998 1.00 79.88 100 TYR A C 1
ATOM 783 O O . TYR A 1 100 ? 4.315 1.893 1.899 1.00 79.88 100 TYR A O 1
ATOM 791 N N . SER A 1 101 ? 2.524 1.357 3.105 1.00 79.25 101 SER A N 1
ATOM 792 C CA . SER A 1 101 ? 3.286 0.818 4.237 1.00 79.25 101 SER A CA 1
ATOM 793 C C . SER A 1 101 ? 3.577 -0.687 4.125 1.00 79.25 101 SER A C 1
ATOM 795 O O . SER A 1 101 ? 4.368 -1.210 4.915 1.00 79.25 101 SER A O 1
ATOM 797 N N . CYS A 1 102 ? 2.972 -1.372 3.152 1.00 84.38 102 CYS A N 1
ATOM 798 C CA . CYS A 1 102 ? 3.030 -2.820 2.984 1.00 84.38 102 CYS A CA 1
ATOM 799 C C . CYS A 1 102 ? 4.353 -3.282 2.374 1.00 84.38 102 CYS A C 1
ATOM 801 O O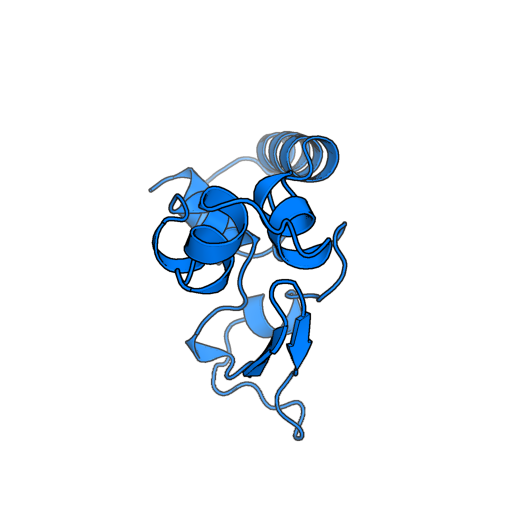 . CYS A 1 102 ? 4.985 -2.580 1.578 1.00 84.38 102 CYS A O 1
ATOM 803 N N . GLU A 1 103 ? 4.763 -4.499 2.713 1.00 82.31 103 GLU A N 1
ATOM 804 C CA . GLU A 1 103 ? 5.998 -5.083 2.192 1.00 82.31 103 GLU A CA 1
ATOM 805 C C . GLU A 1 103 ? 5.879 -5.388 0.694 1.00 82.31 103 GLU A C 1
ATOM 807 O O . GLU A 1 103 ? 6.846 -5.205 -0.042 1.00 82.31 103 GLU A O 1
ATOM 812 N N . SER A 1 104 ? 4.680 -5.728 0.213 1.00 81.06 104 SER A N 1
ATOM 813 C CA . SER A 1 104 ? 4.388 -5.880 -1.221 1.00 81.06 104 SER A CA 1
ATOM 814 C C . SER A 1 104 ? 4.639 -4.592 -2.018 1.00 81.06 104 SER A C 1
ATOM 816 O O . SER A 1 104 ? 5.176 -4.641 -3.125 1.00 81.06 104 SER A O 1
ATOM 818 N N . CYS A 1 105 ? 4.326 -3.427 -1.445 1.00 83.75 105 CYS A N 1
ATOM 819 C CA . CYS A 1 105 ? 4.579 -2.133 -2.081 1.00 83.75 105 CYS A CA 1
ATOM 820 C C . CYS A 1 105 ? 6.079 -1.814 -2.138 1.00 83.75 105 CYS A C 1
ATOM 822 O O . CYS A 1 105 ? 6.603 -1.436 -3.186 1.00 83.75 105 CYS A O 1
ATOM 824 N N . LYS A 1 106 ? 6.804 -2.056 -1.039 1.00 85.06 106 LYS A N 1
ATOM 825 C CA . LYS A 1 106 ? 8.270 -1.916 -0.987 1.00 85.06 106 LYS A CA 1
ATOM 826 C C . LYS A 1 106 ? 8.964 -2.851 -1.970 1.00 85.06 106 LYS A C 1
ATOM 828 O O . LYS A 1 106 ? 9.868 -2.420 -2.684 1.00 85.06 106 LYS A O 1
ATOM 833 N N . ALA A 1 107 ? 8.518 -4.102 -2.049 1.00 80.62 107 ALA A N 1
ATOM 834 C CA . ALA A 1 107 ? 9.037 -5.089 -2.989 1.00 80.62 107 ALA A CA 1
ATOM 835 C C . ALA A 1 107 ? 8.842 -4.649 -4.450 1.00 80.62 107 ALA A C 1
ATOM 837 O O . ALA A 1 107 ? 9.738 -4.825 -5.269 1.00 80.62 107 ALA A O 1
ATOM 838 N N . GLY A 1 108 ? 7.722 -3.996 -4.768 1.00 75.25 108 GLY A N 1
ATOM 839 C CA . GLY A 1 108 ? 7.471 -3.458 -6.105 1.00 75.25 108 GLY A CA 1
ATOM 840 C C . GLY A 1 108 ? 8.419 -2.328 -6.531 1.00 75.25 108 GLY A C 1
ATOM 841 O O . GLY A 1 108 ? 8.580 -2.103 -7.725 1.00 75.25 108 GLY A O 1
ATOM 842 N N . THR A 1 109 ? 9.083 -1.635 -5.593 1.00 74.25 109 THR A N 1
ATOM 843 C CA . THR A 1 109 ? 10.070 -0.575 -5.913 1.00 74.25 109 THR A CA 1
ATOM 844 C C . THR A 1 109 ? 11.474 -1.088 -6.231 1.00 74.25 109 THR A C 1
ATOM 846 O O . THR A 1 109 ? 12.333 -0.310 -6.646 1.00 74.25 109 THR A O 1
ATOM 849 N N . VAL A 1 110 ? 11.721 -2.381 -6.013 1.00 69.19 110 VAL A N 1
ATOM 850 C CA . VAL A 1 110 ? 13.027 -3.029 -6.220 1.00 69.19 110 VAL A CA 1
ATOM 851 C C . VAL A 1 110 ? 13.006 -4.079 -7.327 1.00 69.19 110 VAL A C 1
ATOM 853 O O . VAL A 1 110 ? 14.036 -4.712 -7.561 1.00 69.19 110 VAL A O 1
ATOM 856 N N . ALA A 1 111 ? 11.838 -4.285 -7.938 1.00 54.44 111 ALA A N 1
ATOM 857 C CA . ALA A 1 111 ? 11.575 -5.272 -8.978 1.00 54.44 111 ALA A CA 1
ATOM 858 C C . ALA A 1 111 ? 11.914 -4.742 -10.376 1.00 54.44 111 ALA A C 1
ATOM 860 O O . ALA A 1 111 ? 11.684 -3.536 -10.625 1.00 54.44 111 ALA A O 1
#

Foldseek 3Di:
DDDPVVLVVVLVVCLVCLVLCPVLVVLQVVQPPDPVNVVSVPDPCLVVDQQLNVQFQDQDPQQPWDDPDSLDTHGPPVVDGNDPA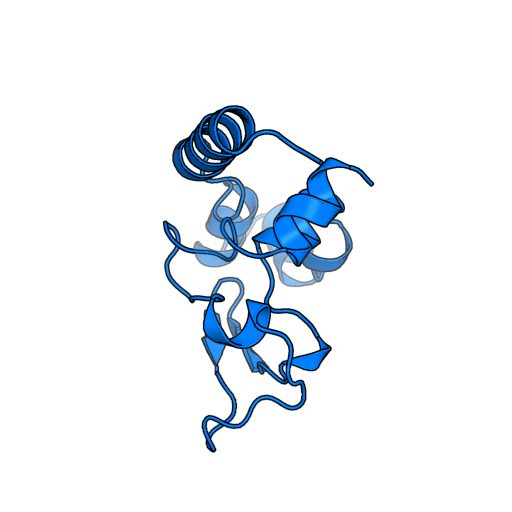VLSVQADSDSSRGSSVHPSNVVSVVD

Sequence (111 aa):
KFATSKWDETEKCMKETKMCSSRVFELIAKGDNTETGRWLSKTDLYDELSPVQAGCCRPPNDCGFTRVNDTYWEAPKSGKFTSSNNDCKAWSNSQDGMCYSCESCKAGTVA

Secondary structure (DSSP, 8-state):
---HHHHHHHHHHHHHTTGGG-HHHHHHHT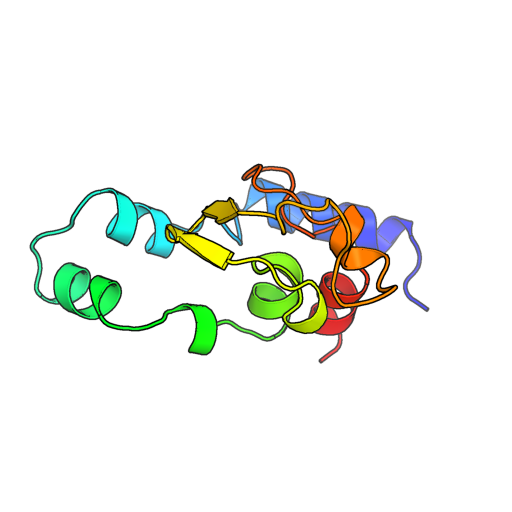T--SHHHHHHTTS-TTTTS-HHHHHHHS--GGG-PEESSSS-EEPPTTS--SS--THHHH--S-TT-SSTTSHHHHHHT--

InterPro domains:
  IPR044991 Tetraspani, plant [PTHR32191] (4-110)

Organism: Asparagus officinalis (NCBI:txid4686)